Protein AF-A0A3N6GPE6-F1 (afdb_monomer)

pLDDT: mean 83.53, std 15.91, range [32.59, 98.38]

Structure (mmCIF, N/CA/C/O backbone):
data_AF-A0A3N6GPE6-F1
#
_entry.id   AF-A0A3N6GPE6-F1
#
loop_
_atom_site.group_PDB
_atom_site.id
_atom_site.type_symbol
_atom_site.label_atom_id
_atom_site.label_alt_id
_atom_site.label_comp_id
_atom_site.label_asym_id
_atom_site.label_entity_id
_atom_site.label_seq_id
_atom_site.pdbx_PDB_ins_code
_atom_site.Cartn_x
_atom_site.Cartn_y
_atom_site.Cartn_z
_atom_site.occupancy
_atom_site.B_iso_or_equiv
_atom_site.auth_seq_id
_atom_site.auth_comp_id
_atom_site.auth_asym_id
_atom_site.auth_atom_id
_atom_site.pdbx_PDB_model_num
ATOM 1 N N . MET A 1 1 ? -34.176 -17.131 -0.140 1.00 59.53 1 MET A N 1
ATOM 2 C CA . MET A 1 1 ? -33.019 -16.278 -0.479 1.00 59.53 1 MET A CA 1
ATOM 3 C C . MET A 1 1 ? -32.150 -16.213 0.758 1.00 59.53 1 MET A C 1
ATOM 5 O O . MET A 1 1 ? -32.695 -16.006 1.830 1.00 59.53 1 MET A O 1
ATOM 9 N N . GLN A 1 2 ? -30.860 -16.509 0.647 1.00 51.22 2 GLN A N 1
ATOM 10 C CA . GLN A 1 2 ? -29.930 -16.352 1.762 1.00 51.22 2 GLN A CA 1
ATOM 11 C C . GLN A 1 2 ? -29.608 -14.855 1.841 1.00 51.22 2 GLN A C 1
ATOM 13 O O . GLN A 1 2 ? -29.158 -14.301 0.840 1.00 51.22 2 GLN A O 1
ATOM 18 N N . ASP A 1 3 ? -29.910 -14.196 2.962 1.00 60.72 3 ASP A N 1
ATOM 19 C CA . ASP A 1 3 ? -29.492 -12.811 3.202 1.00 60.72 3 ASP A CA 1
ATOM 20 C C . ASP A 1 3 ? -27.964 -12.781 3.224 1.00 60.72 3 ASP A C 1
ATOM 22 O O . ASP A 1 3 ? -27.326 -13.196 4.194 1.00 60.72 3 ASP A O 1
ATOM 26 N N . ILE A 1 4 ? -27.359 -12.347 2.121 1.00 72.31 4 ILE A N 1
ATOM 27 C CA . ILE A 1 4 ? -25.923 -12.108 2.069 1.00 72.31 4 ILE A CA 1
ATOM 28 C C . ILE A 1 4 ? -25.729 -10.730 2.689 1.00 72.31 4 ILE A C 1
ATOM 30 O O . ILE A 1 4 ? -25.896 -9.709 2.021 1.00 72.31 4 ILE A O 1
ATOM 34 N N . ALA A 1 5 ? -25.448 -10.696 3.991 1.00 72.94 5 ALA A N 1
ATOM 35 C CA . ALA A 1 5 ? -25.031 -9.459 4.632 1.00 72.94 5 ALA A CA 1
ATOM 36 C C . ALA A 1 5 ? -23.829 -8.888 3.854 1.00 72.94 5 ALA A C 1
ATOM 38 O O . ALA A 1 5 ? -22.957 -9.663 3.434 1.00 72.94 5 ALA A O 1
ATOM 39 N N . PRO A 1 6 ? -23.770 -7.562 3.632 1.00 73.06 6 PRO A N 1
ATOM 40 C CA . PRO A 1 6 ? -22.607 -6.958 3.003 1.00 73.06 6 PRO A CA 1
ATOM 41 C C . PRO A 1 6 ? -21.350 -7.323 3.806 1.00 73.06 6 PRO A C 1
ATOM 43 O O . PRO A 1 6 ? -21.436 -7.528 5.023 1.00 73.06 6 PRO A O 1
ATOM 46 N N . PRO A 1 7 ? -20.181 -7.436 3.148 1.00 83.00 7 PRO A N 1
ATOM 47 C CA . PRO A 1 7 ? -18.950 -7.749 3.858 1.00 83.00 7 PRO A CA 1
ATOM 48 C C . PRO A 1 7 ? -18.701 -6.715 4.972 1.00 83.00 7 PRO A C 1
ATOM 50 O O . PRO A 1 7 ? -19.195 -5.592 4.900 1.00 83.00 7 PRO A O 1
ATOM 53 N N . PRO A 1 8 ? -17.984 -7.069 6.046 1.00 91.81 8 PRO A N 1
ATOM 54 C CA . PRO A 1 8 ? -17.734 -6.128 7.129 1.00 91.81 8 PRO A CA 1
ATOM 55 C C . PRO A 1 8 ? -16.723 -5.052 6.715 1.00 91.81 8 PRO A C 1
ATOM 57 O O . PRO A 1 8 ? -15.876 -5.275 5.848 1.00 91.81 8 PRO A O 1
ATOM 60 N N . THR A 1 9 ? -16.760 -3.910 7.406 1.00 94.25 9 THR A N 1
ATOM 61 C CA . THR A 1 9 ? -15.685 -2.910 7.375 1.00 94.25 9 THR A CA 1
ATOM 62 C C . THR A 1 9 ? -14.350 -3.552 7.772 1.00 94.25 9 THR A C 1
ATOM 64 O O . THR A 1 9 ? -14.281 -4.325 8.732 1.00 94.25 9 THR A O 1
ATOM 67 N N . VAL A 1 10 ? -13.271 -3.200 7.073 1.00 95.50 10 VAL A N 1
ATOM 68 C CA . VAL A 1 10 ? -11.914 -3.694 7.348 1.00 95.50 10 VAL A CA 1
ATOM 69 C C . VAL A 1 10 ? -11.050 -2.564 7.890 1.00 95.50 10 VAL A C 1
ATOM 71 O O . VAL A 1 10 ? -10.954 -1.515 7.268 1.00 95.50 10 VAL A O 1
ATOM 74 N N . ASN A 1 11 ? -10.364 -2.788 9.015 1.00 97.12 11 ASN A N 1
ATOM 75 C CA . ASN A 1 11 ? -9.321 -1.879 9.494 1.00 97.12 11 ASN A CA 1
ATOM 76 C C . ASN A 1 11 ? -7.941 -2.385 9.052 1.00 97.12 11 ASN A C 1
ATOM 78 O O . ASN A 1 11 ? -7.560 -3.516 9.361 1.00 97.12 11 ASN A O 1
ATOM 82 N N . LEU A 1 12 ? -7.195 -1.539 8.346 1.00 97.88 12 LEU A N 1
ATOM 83 C CA . LEU A 1 12 ? -5.894 -1.854 7.768 1.00 97.88 12 LEU A CA 1
ATOM 84 C C . LEU A 1 12 ? -4.728 -1.754 8.756 1.00 97.88 12 LEU A C 1
ATOM 86 O O . LEU A 1 12 ? -3.598 -2.026 8.363 1.00 97.88 12 LEU A O 1
ATOM 90 N N . LYS A 1 13 ? -4.936 -1.401 10.029 1.00 98.06 13 LYS A N 1
ATOM 91 C CA . LYS A 1 13 ? -3.833 -1.330 11.000 1.00 98.06 13 LYS A CA 1
ATOM 92 C C . LYS A 1 13 ? -3.051 -2.648 11.054 1.00 98.06 13 LYS A C 1
ATOM 94 O O . LYS A 1 13 ? -3.611 -3.718 11.282 1.00 98.06 13 LYS A O 1
ATOM 99 N N . GLY A 1 14 ? -1.738 -2.556 10.872 1.00 97.94 14 GLY A N 1
ATOM 100 C CA . GLY A 1 14 ? -0.804 -3.680 10.842 1.00 97.94 14 GLY A CA 1
ATOM 101 C C . GLY A 1 14 ? -0.735 -4.424 9.506 1.00 97.94 14 GLY A C 1
ATOM 102 O O . GLY A 1 14 ? 0.049 -5.364 9.391 1.00 97.94 14 GLY A O 1
ATOM 103 N N . TYR A 1 15 ? -1.526 -4.040 8.502 1.00 98.38 15 TYR A N 1
ATOM 104 C CA . TYR A 1 15 ? -1.372 -4.574 7.153 1.00 98.38 15 TYR A CA 1
ATOM 105 C C . TYR A 1 15 ? -0.071 -4.060 6.535 1.00 98.38 15 TYR A C 1
ATOM 107 O O . TYR A 1 15 ? 0.414 -2.972 6.866 1.00 98.38 15 TYR A O 1
ATOM 115 N N . VAL A 1 16 ? 0.482 -4.849 5.616 1.00 97.81 16 VAL A N 1
ATOM 116 C CA . VAL A 1 16 ? 1.751 -4.548 4.949 1.00 97.81 16 VAL A CA 1
ATOM 117 C C . VAL A 1 16 ? 1.578 -4.644 3.443 1.00 97.81 16 VAL A C 1
ATOM 119 O O . VAL A 1 16 ? 1.159 -5.682 2.932 1.00 97.81 16 VAL A O 1
ATOM 122 N N . VAL A 1 17 ? 1.944 -3.577 2.737 1.00 95.50 17 VAL A N 1
ATOM 123 C CA . VAL A 1 17 ? 2.188 -3.605 1.293 1.00 95.50 17 VAL A CA 1
ATOM 124 C C . VAL A 1 17 ? 3.645 -3.972 1.080 1.00 95.50 17 VAL A C 1
ATOM 126 O O . VAL A 1 17 ? 4.523 -3.359 1.692 1.00 95.50 17 VAL A O 1
ATOM 129 N N . LYS A 1 18 ? 3.911 -4.966 0.233 1.00 93.75 18 LYS A N 1
ATOM 130 C CA . LYS A 1 18 ? 5.274 -5.346 -0.144 1.00 93.75 18 LYS A CA 1
ATOM 131 C C . LYS A 1 18 ? 5.376 -5.811 -1.586 1.00 93.75 18 LYS A C 1
ATOM 133 O O . LYS A 1 18 ? 4.391 -6.286 -2.144 1.00 93.75 18 LYS A O 1
ATOM 138 N N . ASP A 1 19 ? 6.571 -5.735 -2.151 1.00 91.44 19 ASP A N 1
ATOM 139 C CA . ASP A 1 19 ? 6.902 -6.311 -3.456 1.00 91.44 19 ASP A CA 1
ATOM 140 C C . ASP A 1 19 ? 7.920 -7.460 -3.328 1.00 91.44 19 ASP A C 1
ATOM 142 O O . ASP A 1 19 ? 8.323 -7.852 -2.228 1.00 91.44 19 ASP A O 1
ATOM 146 N N . ALA A 1 20 ? 8.321 -8.024 -4.469 1.00 89.88 20 ALA A N 1
ATOM 147 C CA . ALA A 1 20 ? 9.331 -9.079 -4.531 1.00 89.88 20 ALA A CA 1
ATOM 148 C C . ALA A 1 20 ? 10.765 -8.577 -4.264 1.00 89.88 20 ALA A C 1
ATOM 150 O O . ALA A 1 20 ? 11.625 -9.378 -3.903 1.00 89.88 20 ALA A O 1
ATOM 151 N N . ALA A 1 21 ? 11.022 -7.275 -4.422 1.00 90.00 21 ALA A N 1
ATOM 152 C CA . ALA A 1 21 ? 12.319 -6.652 -4.159 1.00 90.00 21 ALA A CA 1
ATOM 153 C C . ALA A 1 21 ? 12.549 -6.367 -2.661 1.00 90.00 21 ALA A C 1
ATOM 155 O O . ALA A 1 21 ? 13.660 -6.026 -2.258 1.00 90.00 21 ALA A O 1
ATOM 156 N N . GLY A 1 22 ? 11.518 -6.532 -1.827 1.00 90.62 22 GLY A N 1
ATOM 157 C CA . GLY A 1 22 ? 11.584 -6.339 -0.381 1.00 90.62 22 GLY A CA 1
ATOM 158 C C . GLY A 1 22 ? 11.216 -4.929 0.076 1.00 90.62 22 GLY A C 1
ATOM 159 O O . GLY A 1 22 ? 11.356 -4.621 1.262 1.00 90.62 22 GLY A O 1
ATOM 160 N N . ASN A 1 23 ? 10.713 -4.070 -0.814 1.00 91.56 23 ASN A N 1
ATOM 161 C CA . ASN A 1 23 ? 10.180 -2.780 -0.396 1.00 91.56 23 ASN A CA 1
ATOM 162 C C . ASN A 1 23 ? 8.898 -2.988 0.402 1.00 91.56 23 ASN A C 1
ATOM 164 O O . ASN A 1 23 ? 8.093 -3.864 0.083 1.00 91.56 23 ASN A O 1
ATOM 168 N N . THR A 1 24 ? 8.695 -2.167 1.432 1.00 94.12 24 THR A N 1
ATOM 169 C CA . THR A 1 24 ? 7.540 -2.296 2.322 1.00 94.12 24 THR A CA 1
ATOM 170 C C . THR A 1 24 ? 6.919 -0.954 2.699 1.00 94.12 24 THR A C 1
ATOM 172 O O . THR A 1 24 ? 7.577 0.091 2.721 1.00 94.12 24 THR A O 1
ATOM 175 N N . PHE A 1 25 ? 5.626 -1.006 3.013 1.00 94.75 25 PHE A N 1
ATOM 176 C CA . PHE A 1 25 ? 4.864 0.034 3.692 1.00 94.75 25 PHE A CA 1
ATOM 177 C C . PHE A 1 25 ? 3.919 -0.643 4.677 1.00 94.75 25 PHE A C 1
ATOM 179 O O . PHE A 1 25 ? 3.172 -1.548 4.303 1.00 94.75 25 PHE A O 1
ATOM 186 N N . THR A 1 26 ? 3.938 -0.184 5.922 1.00 96.88 26 THR A N 1
ATOM 187 C CA . THR A 1 26 ? 3.098 -0.724 6.988 1.00 96.88 26 THR A CA 1
ATOM 188 C C . THR A 1 26 ? 2.090 0.327 7.409 1.00 96.88 26 THR A C 1
ATOM 190 O O . THR A 1 26 ? 2.462 1.451 7.741 1.00 96.88 26 THR A O 1
ATOM 193 N N . PHE A 1 27 ? 0.820 -0.058 7.468 1.00 97.44 27 PHE A N 1
ATOM 194 C CA . PHE A 1 27 ? -0.228 0.765 8.060 1.00 97.44 27 PHE A CA 1
ATOM 195 C C . PHE A 1 27 ? -0.064 0.770 9.584 1.00 97.44 27 PHE A C 1
ATOM 197 O O . PHE A 1 27 ? -0.484 -0.156 10.276 1.00 97.44 27 PHE A O 1
ATOM 204 N N . THR A 1 28 ? 0.593 1.787 10.135 1.00 96.19 28 THR A N 1
ATOM 205 C CA . THR A 1 28 ? 0.837 1.885 11.587 1.00 96.19 28 THR A CA 1
ATOM 206 C C . THR A 1 28 ? -0.361 2.459 12.349 1.00 96.19 28 THR A C 1
ATOM 208 O O . THR A 1 28 ? -0.590 2.106 13.510 1.00 96.19 28 THR A O 1
ATOM 211 N N . ALA A 1 29 ? -1.153 3.304 11.689 1.00 95.81 29 ALA A N 1
ATOM 212 C CA . ALA A 1 29 ? -2.393 3.868 12.205 1.00 95.81 29 ALA A CA 1
ATOM 213 C C . ALA A 1 29 ? -3.620 3.043 11.783 1.00 95.81 29 ALA A C 1
ATOM 215 O O . ALA A 1 29 ? -3.567 2.247 10.845 1.00 95.81 29 ALA A O 1
ATOM 216 N N . SER A 1 30 ? -4.735 3.242 12.491 1.00 96.94 30 SER A N 1
ATOM 217 C CA . SER A 1 30 ? -6.037 2.732 12.053 1.00 96.94 30 SER A CA 1
ATOM 218 C C . SER A 1 30 ? -6.460 3.406 10.754 1.00 96.94 30 SER A C 1
ATOM 220 O O . SER A 1 30 ? -6.333 4.623 10.631 1.00 96.94 30 SER A O 1
ATOM 222 N N . HIS A 1 31 ? -6.982 2.612 9.823 1.00 97.44 31 HIS A N 1
ATOM 223 C CA . HIS A 1 31 ? -7.559 3.097 8.573 1.00 97.44 31 HIS A CA 1
ATOM 224 C C . HIS A 1 31 ? -8.677 2.145 8.155 1.00 97.44 31 HIS A C 1
ATOM 226 O O . HIS A 1 31 ? -8.416 0.950 8.022 1.00 97.44 31 HIS A O 1
ATOM 232 N N . SER A 1 32 ? -9.907 2.626 8.020 1.00 97.31 32 SER A N 1
ATOM 233 C CA . SER A 1 32 ? -11.091 1.777 7.874 1.00 97.31 32 SER A CA 1
ATOM 234 C C . SER A 1 32 ? -11.669 1.875 6.471 1.00 97.31 32 SER A C 1
ATOM 236 O O . SER A 1 32 ? -12.021 2.955 6.022 1.00 97.31 32 SER A O 1
ATOM 238 N N . LEU A 1 33 ? -11.822 0.732 5.809 1.00 95.44 33 LEU A N 1
ATOM 239 C CA . LEU A 1 33 ? -12.454 0.624 4.499 1.00 95.44 33 LEU A CA 1
ATOM 240 C C . LEU A 1 33 ? -13.844 0.016 4.639 1.00 95.44 33 LEU A C 1
ATOM 242 O O . LEU A 1 33 ? -13.997 -1.066 5.218 1.00 95.44 33 LEU A O 1
ATOM 246 N N . GLN A 1 34 ? -14.849 0.701 4.101 1.00 93.75 34 GLN A N 1
ATOM 247 C CA . GLN A 1 34 ? -16.180 0.139 3.920 1.00 93.75 34 GLN A CA 1
ATOM 248 C C . GLN A 1 34 ? -16.187 -0.868 2.761 1.00 93.75 34 GLN A C 1
ATOM 250 O O . GLN A 1 34 ? -15.266 -0.901 1.941 1.00 93.75 34 GLN A O 1
ATOM 255 N N . PRO A 1 35 ? -17.225 -1.710 2.660 1.00 90.69 35 PRO A N 1
ATOM 256 C CA . PRO A 1 35 ? -17.450 -2.530 1.475 1.00 90.69 35 PRO A CA 1
ATOM 257 C C . PRO A 1 35 ? -17.390 -1.715 0.182 1.00 90.69 35 PRO A C 1
ATOM 259 O O . PRO A 1 35 ? -18.164 -0.781 0.005 1.00 90.69 35 PRO A O 1
ATOM 262 N N . GLY A 1 36 ? -16.492 -2.102 -0.725 1.00 88.62 36 GLY A N 1
ATOM 263 C CA . GLY A 1 36 ? -16.295 -1.425 -2.010 1.00 88.62 36 GLY A CA 1
ATOM 264 C C . GLY A 1 36 ? -15.293 -0.267 -1.982 1.00 88.62 36 GLY A C 1
ATOM 265 O O . GLY A 1 36 ? -14.950 0.242 -3.045 1.00 88.62 36 GLY A O 1
ATOM 266 N N . ASP A 1 37 ? -14.782 0.119 -0.811 1.00 91.62 37 ASP A N 1
ATOM 267 C CA . ASP A 1 37 ? -13.741 1.140 -0.720 1.00 91.62 37 ASP A CA 1
ATOM 268 C C . ASP A 1 37 ? -12.371 0.615 -1.164 1.00 91.62 37 ASP A C 1
ATOM 270 O O . ASP A 1 37 ? -12.062 -0.578 -1.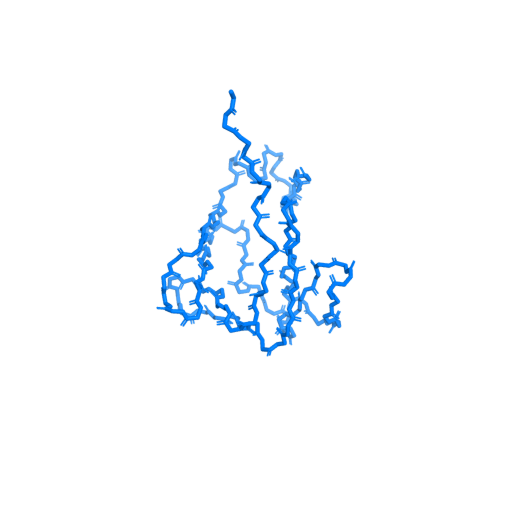119 1.00 91.62 37 ASP A O 1
ATOM 274 N N . TYR A 1 38 ? -11.501 1.563 -1.501 1.00 90.69 38 TYR A N 1
ATOM 275 C CA . TYR A 1 38 ? -10.085 1.343 -1.746 1.00 90.69 38 TYR A CA 1
ATOM 276 C C . TYR A 1 38 ? -9.265 2.454 -1.091 1.00 90.69 38 TYR A C 1
ATOM 278 O O . TYR A 1 38 ? -9.740 3.580 -0.937 1.00 90.69 38 TYR A O 1
ATOM 286 N N . VAL A 1 39 ? -8.010 2.153 -0.748 1.00 92.44 39 VAL A N 1
ATOM 287 C CA . VAL A 1 39 ? -7.045 3.129 -0.225 1.00 92.44 39 VAL A CA 1
ATOM 288 C C . VAL A 1 39 ? -6.004 3.489 -1.278 1.00 92.44 39 VAL A C 1
ATOM 290 O O . VAL A 1 39 ? -5.491 2.636 -2.001 1.00 92.44 39 VAL A O 1
ATOM 293 N N . LYS A 1 40 ? -5.645 4.770 -1.341 1.00 91.62 40 LYS A N 1
AT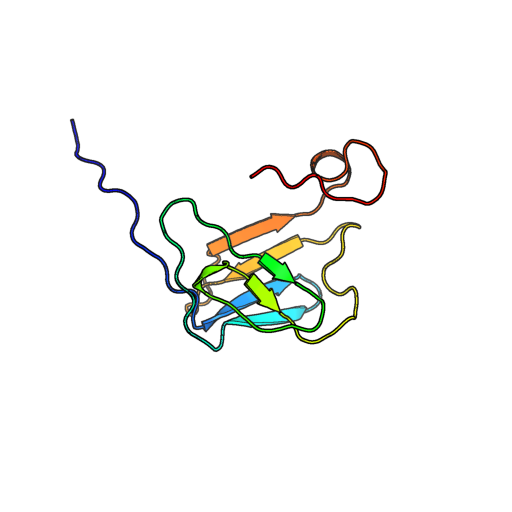OM 294 C CA . LYS A 1 40 ? -4.573 5.291 -2.192 1.00 91.62 40 LYS A CA 1
ATOM 295 C C . LYS A 1 40 ? -3.288 5.388 -1.383 1.00 91.62 40 LYS A C 1
ATOM 297 O O . LYS A 1 40 ? -3.179 6.240 -0.505 1.00 91.62 40 LYS A O 1
ATOM 302 N N . LEU A 1 41 ? -2.291 4.580 -1.726 1.00 90.75 41 LEU A N 1
ATOM 303 C CA . LEU A 1 41 ? -0.935 4.721 -1.202 1.00 90.75 41 LEU A CA 1
ATOM 304 C C . LEU A 1 41 ? -0.105 5.603 -2.137 1.00 90.75 41 LEU A C 1
ATOM 306 O O . LEU A 1 41 ? 0.244 5.212 -3.247 1.00 90.75 41 LEU A O 1
ATOM 310 N N . ARG A 1 42 ? 0.187 6.828 -1.700 1.00 89.56 42 ARG A N 1
ATOM 311 C CA . ARG A 1 42 ? 0.947 7.818 -2.468 1.00 89.56 42 ARG A CA 1
ATOM 312 C C . ARG A 1 42 ? 2.430 7.730 -2.109 1.00 89.56 42 ARG A C 1
ATOM 314 O O . ARG A 1 42 ? 2.788 7.757 -0.935 1.00 89.56 42 ARG A O 1
ATOM 321 N N . GLY A 1 43 ? 3.303 7.694 -3.118 1.00 87.06 43 GLY A N 1
ATOM 322 C CA . GLY A 1 43 ? 4.756 7.736 -2.900 1.00 87.06 43 GLY A CA 1
ATOM 323 C C . GLY A 1 43 ? 5.237 9.056 -2.280 1.00 87.06 43 GLY A C 1
ATOM 324 O O . GLY A 1 43 ? 6.126 9.064 -1.438 1.00 87.06 43 GLY A O 1
ATOM 325 N N . ALA A 1 44 ? 4.609 10.177 -2.639 1.00 87.25 44 ALA A N 1
ATOM 326 C CA . ALA A 1 44 ? 4.991 11.508 -2.171 1.00 87.25 44 ALA A CA 1
ATOM 327 C C . ALA A 1 44 ? 4.840 11.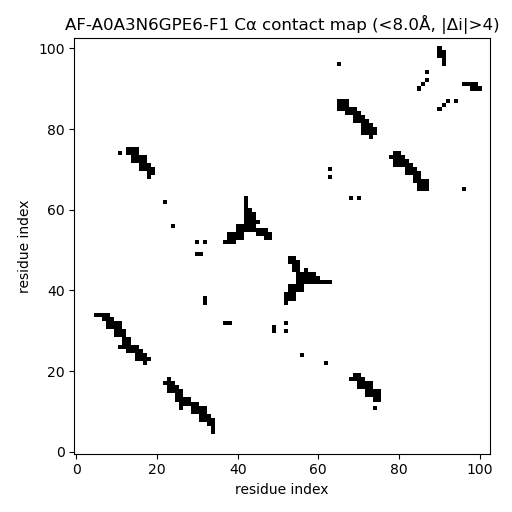709 -0.647 1.00 87.25 44 ALA A C 1
ATOM 329 O O . ALA A 1 44 ? 4.279 10.884 0.078 1.00 87.25 44 ALA A O 1
ATOM 330 N N . ARG A 1 45 ? 5.324 12.857 -0.162 1.00 91.44 45 ARG A N 1
ATOM 331 C CA . ARG A 1 45 ? 5.015 13.352 1.188 1.00 91.44 45 ARG A CA 1
ATOM 332 C C . ARG A 1 45 ? 3.589 13.893 1.254 1.00 91.44 45 ARG A C 1
ATOM 334 O O . ARG A 1 45 ? 3.084 14.440 0.275 1.00 91.44 45 ARG A O 1
ATOM 341 N N . GLY A 1 46 ? 2.968 13.768 2.419 1.00 93.75 46 GLY A N 1
ATOM 342 C CA . GLY A 1 46 ? 1.616 14.265 2.662 1.00 93.75 46 GLY A CA 1
ATOM 343 C C . GLY A 1 46 ? 1.109 13.893 4.046 1.00 93.75 46 GLY A C 1
ATOM 344 O O . GLY A 1 46 ? 1.882 13.484 4.909 1.00 93.75 46 GLY A O 1
ATOM 345 N N . THR A 1 47 ? -0.193 14.035 4.258 1.00 95.56 47 THR A N 1
ATOM 346 C CA . THR A 1 47 ? -0.838 13.705 5.531 1.00 95.56 47 THR A CA 1
ATOM 347 C C . THR A 1 47 ? -1.880 12.634 5.292 1.00 95.56 47 THR A C 1
ATOM 349 O O . THR A 1 47 ? -2.795 12.832 4.492 1.00 95.56 47 THR A O 1
ATOM 352 N N . ASP A 1 48 ? -1.733 11.513 5.990 1.00 95.38 48 ASP A N 1
ATOM 353 C CA . ASP A 1 48 ? -2.694 10.420 5.938 1.00 95.38 48 ASP A CA 1
ATOM 354 C C . ASP A 1 48 ? -4.091 10.918 6.322 1.00 95.38 48 ASP A C 1
ATOM 356 O O . ASP A 1 48 ? -4.263 11.762 7.205 1.00 95.38 48 ASP A O 1
ATOM 360 N N . SER A 1 49 ? -5.106 10.400 5.639 1.00 96.50 49 SER A N 1
ATOM 361 C CA . SER A 1 49 ? -6.493 10.762 5.883 1.00 96.50 49 SER A CA 1
ATOM 362 C C . SER A 1 49 ? -7.388 9.557 5.649 1.00 96.50 49 SER A C 1
ATOM 364 O O . SER A 1 49 ? -7.574 9.123 4.512 1.00 96.50 49 SER A O 1
ATOM 366 N N . ASP A 1 50 ? -7.961 9.060 6.745 1.00 95.56 50 ASP A N 1
ATOM 367 C CA . ASP A 1 50 ? -8.986 8.013 6.745 1.00 95.56 50 ASP A CA 1
ATOM 368 C C . ASP A 1 50 ? -10.210 8.454 5.936 1.00 95.56 50 ASP A C 1
ATOM 370 O O . ASP A 1 50 ? -10.567 7.829 4.953 1.00 95.56 50 ASP A O 1
ATOM 374 N N . ALA A 1 51 ? -10.737 9.650 6.210 1.00 95.81 51 ALA A N 1
ATOM 375 C CA . ALA A 1 51 ? -11.894 10.196 5.495 1.00 95.81 51 ALA A CA 1
ATOM 376 C C . ALA A 1 51 ? -11.702 10.371 3.972 1.00 95.81 51 ALA A C 1
ATOM 378 O O . ALA A 1 51 ? -12.680 10.526 3.246 1.00 95.81 51 ALA A O 1
ATOM 379 N N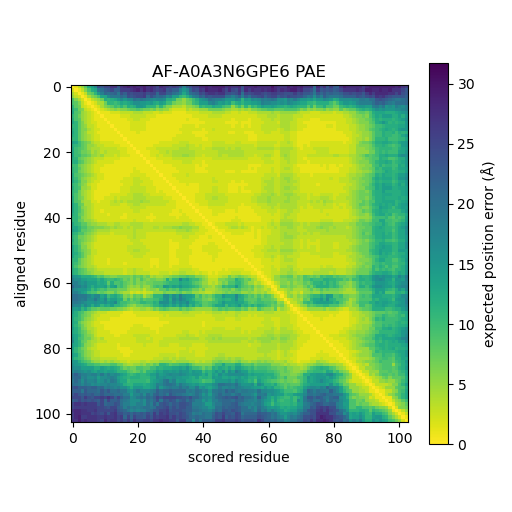 . LYS A 1 52 ? -10.458 10.408 3.478 1.00 94.50 52 LYS A N 1
ATOM 380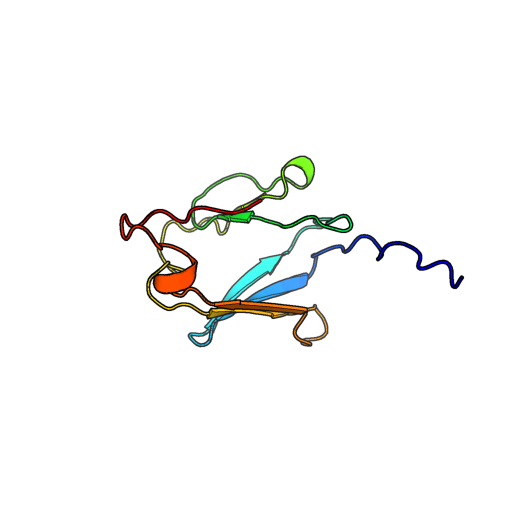 C CA . LYS A 1 52 ? -10.140 10.538 2.044 1.00 94.50 52 LYS A CA 1
ATOM 381 C C . LYS A 1 52 ? -9.550 9.257 1.449 1.00 94.50 52 LYS A C 1
ATOM 383 O O . LYS A 1 52 ? -9.123 9.288 0.293 1.00 94.50 52 LYS A O 1
ATOM 388 N N . ASN A 1 53 ? -9.477 8.183 2.236 1.00 95.06 53 ASN A N 1
ATOM 389 C CA . ASN A 1 53 ? -8.840 6.918 1.894 1.00 95.06 53 ASN A CA 1
ATOM 390 C C . ASN A 1 53 ? -7.464 7.109 1.235 1.00 95.06 53 ASN A C 1
ATOM 392 O O . ASN A 1 53 ? -7.189 6.601 0.144 1.00 95.06 53 ASN A O 1
ATOM 396 N N . VAL A 1 54 ? -6.595 7.907 1.862 1.00 94.75 54 VAL A N 1
ATOM 397 C CA . VAL A 1 54 ? -5.243 8.173 1.356 1.00 94.75 54 VAL A CA 1
ATOM 398 C C . VAL A 1 54 ? -4.203 8.060 2.461 1.00 94.75 54 VAL A C 1
ATOM 400 O O . VAL A 1 54 ? -4.380 8.586 3.559 1.00 94.75 54 VAL A O 1
ATOM 403 N N . VAL A 1 55 ? -3.098 7.396 2.139 1.00 95.12 55 VAL A N 1
ATOM 404 C CA . VAL A 1 55 ? -1.898 7.305 2.971 1.00 95.12 55 VAL A CA 1
ATOM 405 C C . VAL A 1 55 ? -0.661 7.642 2.146 1.00 95.12 55 VAL A C 1
ATOM 407 O O . VAL A 1 55 ? -0.657 7.519 0.917 1.00 95.12 55 VAL A O 1
ATOM 410 N N . TYR A 1 56 ? 0.396 8.077 2.817 1.00 92.81 56 TYR A N 1
ATOM 411 C CA . TYR A 1 56 ? 1.604 8.586 2.183 1.00 92.81 56 TYR A CA 1
ATOM 412 C C . TYR A 1 56 ? 2.836 7.849 2.699 1.00 92.81 56 TYR A C 1
ATOM 414 O O . TYR A 1 56 ? 3.075 7.753 3.900 1.00 92.81 56 TYR A O 1
ATOM 422 N N . ARG A 1 57 ? 3.685 7.385 1.779 1.00 92.12 57 ARG A N 1
ATOM 423 C CA . ARG A 1 57 ? 4.945 6.700 2.108 1.00 92.12 57 ARG A CA 1
ATOM 424 C C . ARG A 1 57 ? 6.008 7.646 2.683 1.00 92.12 57 ARG A C 1
ATOM 426 O O . ARG A 1 57 ? 7.010 7.193 3.228 1.00 92.12 57 ARG A O 1
ATOM 433 N N . GLN A 1 58 ? 5.804 8.958 2.556 1.00 90.38 58 GLN A N 1
ATOM 434 C CA . GLN A 1 58 ? 6.731 9.999 3.017 1.00 90.38 58 GLN A CA 1
ATOM 435 C C . GLN A 1 58 ? 8.111 9.959 2.342 1.00 90.38 58 GLN A C 1
ATOM 437 O O . GLN A 1 58 ? 9.088 10.489 2.873 1.00 90.38 58 GLN A O 1
ATOM 442 N N . ASN A 1 59 ? 8.210 9.366 1.151 1.00 82.31 59 ASN A N 1
ATOM 443 C CA . ASN A 1 59 ? 9.472 9.223 0.436 1.00 82.31 59 ASN A CA 1
ATOM 444 C C . ASN A 1 59 ? 9.247 9.324 -1.075 1.00 82.31 59 ASN A C 1
ATOM 446 O O . ASN A 1 59 ? 8.735 8.396 -1.691 1.00 82.31 59 ASN A O 1
ATOM 450 N N . CYS A 1 60 ? 9.714 10.428 -1.659 1.00 77.62 60 CYS A N 1
ATOM 451 C CA . CYS A 1 60 ? 9.497 10.807 -3.054 1.00 77.62 60 CYS A CA 1
ATOM 452 C C . CYS A 1 60 ? 10.222 9.933 -4.101 1.00 77.62 60 CYS A C 1
ATOM 454 O O . CYS A 1 60 ? 10.210 10.287 -5.276 1.00 77.62 60 CYS A O 1
ATOM 456 N N . ASN A 1 61 ? 10.846 8.819 -3.709 1.00 78.38 61 ASN A N 1
ATOM 457 C CA . ASN A 1 61 ? 11.445 7.865 -4.641 1.00 78.38 61 ASN A CA 1
ATOM 458 C C . ASN A 1 61 ? 10.374 7.004 -5.339 1.00 78.38 61 ASN A C 1
ATOM 460 O O . ASN A 1 61 ? 9.390 6.588 -4.722 1.00 78.38 61 ASN A O 1
ATOM 464 N N . PHE A 1 62 ? 10.615 6.663 -6.606 1.00 70.81 62 PHE A N 1
ATOM 465 C CA . PHE A 1 62 ? 9.728 5.857 -7.458 1.00 70.81 62 PHE A CA 1
ATOM 466 C C . PHE A 1 62 ? 9.854 4.346 -7.184 1.00 70.81 62 PHE A C 1
ATOM 468 O O . PHE A 1 62 ? 10.283 3.588 -8.048 1.00 70.81 62 PHE A O 1
ATOM 475 N N . ILE A 1 63 ? 9.535 3.925 -5.955 1.00 78.62 63 ILE A N 1
ATOM 476 C CA . ILE A 1 63 ? 9.754 2.544 -5.482 1.00 78.62 63 ILE A CA 1
ATOM 477 C C . ILE A 1 63 ? 8.718 1.549 -6.012 1.00 78.62 63 ILE A C 1
ATOM 479 O O . ILE A 1 63 ? 9.075 0.420 -6.314 1.00 78.62 63 ILE A O 1
ATOM 483 N N . TRP A 1 64 ? 7.458 1.970 -6.100 1.00 80.75 64 TRP A N 1
ATOM 484 C CA . TRP A 1 64 ? 6.385 1.204 -6.729 1.00 80.75 64 TRP A CA 1
ATOM 485 C C . TRP A 1 64 ? 5.893 2.018 -7.901 1.00 80.75 64 TRP A C 1
ATOM 487 O O . TRP A 1 64 ? 5.144 2.985 -7.729 1.00 80.75 64 TRP A O 1
ATOM 497 N N . ASN A 1 65 ? 6.456 1.707 -9.058 1.00 66.50 65 ASN A N 1
ATOM 498 C CA . ASN A 1 65 ? 6.287 2.462 -10.278 1.00 66.50 65 ASN A CA 1
ATOM 499 C C . ASN A 1 65 ? 5.491 1.660 -11.315 1.00 66.50 65 ASN A C 1
ATOM 501 O O . ASN A 1 65 ? 5.151 0.491 -11.143 1.00 66.50 65 ASN A O 1
ATOM 505 N N . ASN A 1 66 ? 5.164 2.351 -12.397 1.00 66.00 66 ASN A N 1
ATOM 506 C CA . ASN A 1 66 ? 4.299 1.870 -13.460 1.00 66.00 66 ASN A CA 1
ATOM 507 C C . ASN A 1 66 ? 5.109 1.245 -14.606 1.00 66.00 66 ASN A C 1
ATOM 509 O O . ASN A 1 66 ? 4.752 1.428 -15.761 1.00 66.00 66 ASN A O 1
ATOM 513 N N . ASP A 1 67 ? 6.236 0.586 -14.322 1.00 65.44 67 ASP A N 1
ATOM 514 C CA . ASP A 1 67 ? 6.969 -0.151 -15.357 1.00 65.44 67 ASP A CA 1
ATOM 515 C C . ASP A 1 67 ? 6.494 -1.611 -15.358 1.00 65.44 67 ASP A C 1
ATOM 517 O O . ASP A 1 67 ? 5.850 -2.039 -16.313 1.00 65.44 67 ASP A O 1
ATOM 521 N N . LYS A 1 68 ? 6.711 -2.384 -14.275 1.00 69.75 68 LYS A N 1
ATOM 522 C CA . LYS A 1 68 ? 6.316 -3.820 -14.183 1.00 69.75 68 LYS A CA 1
ATOM 523 C C . LYS A 1 68 ? 6.050 -4.317 -12.759 1.00 69.75 68 LYS A C 1
ATOM 525 O O . LYS A 1 68 ? 6.098 -5.524 -12.500 1.00 69.75 68 LYS A O 1
ATOM 530 N N . ASP A 1 69 ? 5.807 -3.414 -11.815 1.00 79.06 69 ASP A N 1
ATOM 531 C CA . ASP A 1 69 ? 5.770 -3.796 -10.407 1.00 79.06 69 ASP A CA 1
ATOM 532 C C . ASP A 1 69 ? 4.510 -4.583 -10.048 1.00 79.06 69 ASP A C 1
ATOM 534 O O . ASP A 1 69 ? 3.399 -4.315 -10.505 1.00 79.06 69 ASP A O 1
ATOM 538 N N . THR A 1 70 ? 4.694 -5.573 -9.177 1.00 87.31 70 THR A N 1
ATOM 539 C CA . THR A 1 70 ? 3.597 -6.254 -8.493 1.00 87.31 70 THR A CA 1
ATOM 540 C C . THR A 1 70 ? 3.730 -6.024 -7.004 1.00 87.31 70 THR A C 1
ATOM 542 O O . THR A 1 70 ? 4.759 -6.349 -6.407 1.00 87.31 70 THR A O 1
ATOM 545 N N . ILE A 1 71 ? 2.662 -5.513 -6.406 1.00 91.25 71 ILE A N 1
ATOM 546 C CA . ILE A 1 71 ? 2.542 -5.343 -4.967 1.00 91.25 71 ILE A CA 1
ATOM 547 C C . ILE A 1 71 ? 1.545 -6.343 -4.395 1.00 91.25 71 ILE A C 1
ATOM 549 O O . ILE A 1 71 ? 0.550 -6.717 -5.017 1.00 91.25 71 ILE A O 1
ATOM 553 N N . TYR A 1 72 ? 1.812 -6.751 -3.165 1.00 93.62 72 TYR A N 1
ATOM 554 C CA . TYR A 1 72 ? 0.985 -7.657 -2.392 1.00 93.62 72 TYR A CA 1
ATOM 555 C C . TYR A 1 72 ? 0.564 -6.958 -1.111 1.00 93.62 72 TYR A C 1
ATOM 557 O O . TYR A 1 72 ? 1.409 -6.427 -0.385 1.00 93.62 72 TYR A O 1
ATOM 565 N N . LEU A 1 73 ? -0.728 -7.011 -0.803 1.00 96.25 73 LEU A N 1
ATOM 566 C CA . LEU A 1 73 ? -1.242 -6.598 0.493 1.00 96.25 73 LEU A CA 1
ATOM 567 C C . LEU A 1 73 ? -1.336 -7.828 1.390 1.00 96.25 73 LEU A C 1
ATOM 569 O O . LEU A 1 73 ? -2.004 -8.808 1.059 1.00 96.25 73 LEU A O 1
ATOM 573 N N . HIS A 1 74 ? -0.687 -7.777 2.545 1.00 97.50 74 HIS A N 1
ATOM 574 C CA . HIS A 1 74 ? -0.718 -8.833 3.546 1.00 97.50 74 HIS A CA 1
ATOM 575 C C . HIS A 1 74 ? -1.451 -8.378 4.800 1.00 97.50 74 HIS A C 1
ATOM 577 O O . HIS A 1 74 ? -1.271 -7.255 5.273 1.00 97.50 74 HIS A O 1
ATOM 583 N N . LYS A 1 75 ? -2.247 -9.292 5.357 1.00 97.50 75 LYS A N 1
ATOM 584 C CA . LYS A 1 75 ? -2.852 -9.147 6.681 1.00 97.50 75 LYS A CA 1
ATOM 585 C C . LYS A 1 75 ? -1.759 -9.194 7.757 1.00 97.50 75 LYS A C 1
ATOM 587 O O . LYS A 1 75 ? -0.714 -9.804 7.520 1.00 97.50 75 LYS A O 1
ATOM 592 N N . PRO A 1 76 ? -2.028 -8.697 8.978 1.00 96.56 76 PRO A N 1
ATOM 593 C CA . PRO A 1 76 ? -1.113 -8.843 10.111 1.00 96.56 76 PRO A CA 1
ATOM 594 C C . PRO A 1 76 ? -0.741 -10.304 10.405 1.00 96.56 76 PRO A C 1
ATOM 596 O O . PRO A 1 76 ? 0.353 -10.586 10.878 1.00 96.56 76 PRO A O 1
ATOM 599 N N . SER A 1 77 ? -1.625 -11.252 10.071 1.00 96.06 77 SER A N 1
ATOM 600 C CA . SER A 1 77 ? -1.365 -12.693 10.189 1.00 96.06 77 SER A CA 1
ATOM 601 C C . SER A 1 77 ? -0.363 -13.247 9.165 1.00 96.06 77 SER A C 1
ATOM 603 O O . SER A 1 77 ? -0.078 -14.439 9.178 1.00 96.06 77 SER A O 1
ATOM 605 N N . GLY A 1 78 ? 0.123 -12.430 8.226 1.00 93.81 78 GLY A N 1
ATOM 606 C CA . GLY A 1 78 ? 1.021 -12.831 7.140 1.00 93.81 78 GLY A CA 1
ATOM 607 C C . GLY A 1 78 ? 0.312 -13.383 5.900 1.00 93.81 78 GLY A C 1
ATOM 608 O O . GLY A 1 78 ? 0.905 -13.424 4.820 1.00 93.81 78 GLY A O 1
ATOM 609 N N . THR A 1 79 ? -0.968 -13.751 6.004 1.00 95.88 79 THR A N 1
ATOM 610 C CA . THR A 1 79 ? -1.761 -14.197 4.844 1.00 95.88 79 THR A CA 1
ATOM 611 C C . THR A 1 79 ? -1.965 -13.066 3.835 1.00 95.88 79 THR A C 1
ATOM 613 O O . THR A 1 79 ? -2.104 -11.900 4.211 1.00 95.88 79 THR A O 1
ATOM 616 N N . ARG A 1 80 ? -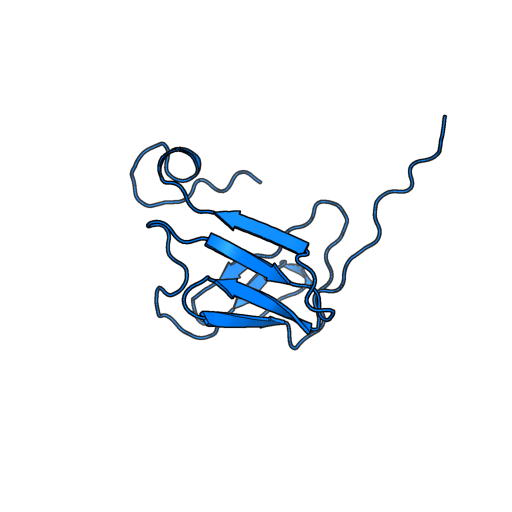1.978 -13.397 2.540 1.00 95.94 80 ARG A N 1
ATOM 617 C CA . ARG A 1 80 ? -2.222 -12.410 1.482 1.00 95.94 80 ARG A CA 1
ATOM 618 C C . ARG A 1 80 ? -3.700 -12.012 1.477 1.00 95.94 80 ARG A C 1
ATOM 620 O O . ARG A 1 80 ? -4.570 -12.879 1.456 1.00 95.94 80 ARG A O 1
ATOM 627 N N . ALA A 1 81 ? -3.958 -10.712 1.522 1.00 94.25 81 ALA A N 1
ATOM 628 C CA . ALA A 1 81 ? -5.283 -10.121 1.382 1.00 94.25 81 ALA A CA 1
ATOM 629 C C . ALA A 1 81 ? -5.588 -9.786 -0.079 1.00 94.25 81 ALA A C 1
ATOM 631 O O . ALA A 1 81 ? -6.696 -10.054 -0.524 1.00 94.25 81 ALA A O 1
ATOM 632 N N . ASP A 1 82 ? -4.606 -9.241 -0.804 1.00 93.38 82 ASP A N 1
ATOM 633 C CA . ASP A 1 82 ? -4.785 -8.787 -2.184 1.00 93.38 82 ASP A CA 1
ATOM 634 C C . ASP A 1 82 ? -3.455 -8.769 -2.964 1.00 93.38 82 ASP A C 1
ATOM 636 O O . ASP A 1 82 ? -2.370 -8.886 -2.378 1.00 93.38 82 ASP A O 1
ATOM 640 N N . VAL A 1 83 ? -3.538 -8.640 -4.287 1.00 92.06 83 VAL A N 1
ATOM 641 C CA . VAL A 1 83 ? -2.410 -8.480 -5.207 1.00 92.06 83 VAL A CA 1
ATOM 642 C C . VAL A 1 83 ? -2.777 -7.510 -6.324 1.00 92.06 83 VAL A C 1
ATOM 644 O O . VAL A 1 83 ? -3.832 -7.623 -6.938 1.00 92.06 83 VAL A O 1
ATOM 647 N N . HIS A 1 84 ? -1.867 -6.591 -6.630 1.00 86.88 84 HIS A N 1
ATOM 648 C CA . HIS A 1 84 ? -2.008 -5.695 -7.766 1.00 86.88 84 HIS A CA 1
ATOM 649 C C . HIS A 1 84 ? -0.729 -5.706 -8.593 1.00 86.88 84 HIS A C 1
ATOM 651 O O . HIS A 1 84 ? 0.354 -5.428 -8.076 1.00 86.88 84 HIS A O 1
ATOM 657 N N . SER A 1 85 ? -0.866 -6.025 -9.877 1.00 84.44 85 SER A N 1
ATOM 658 C CA . SER A 1 85 ? 0.226 -6.013 -10.846 1.00 84.44 85 SER A CA 1
ATOM 659 C C . SER A 1 85 ? 0.007 -4.891 -11.840 1.00 84.44 85 SER A C 1
ATOM 661 O O . SER A 1 85 ? -1.057 -4.789 -12.457 1.00 84.44 85 SER A O 1
ATOM 663 N N . TYR A 1 86 ? 1.038 -4.082 -12.040 1.00 74.38 86 TYR A N 1
ATOM 664 C CA . TYR A 1 86 ? 1.053 -3.167 -13.154 1.00 74.38 86 TYR A CA 1
ATOM 665 C C . TYR A 1 86 ? 1.310 -3.931 -14.456 1.00 74.38 86 TYR A C 1
ATOM 667 O O . TYR A 1 86 ? 2.301 -4.653 -14.575 1.00 74.38 86 TYR A O 1
ATOM 675 N N . THR A 1 87 ? 0.448 -3.741 -15.455 1.00 69.69 87 THR A N 1
ATOM 676 C CA . THR A 1 87 ? 0.822 -4.001 -16.846 1.00 69.69 87 THR A CA 1
ATOM 677 C C . THR A 1 87 ? 0.435 -2.810 -17.711 1.00 69.69 87 THR A C 1
ATOM 679 O O . THR A 1 87 ? -0.674 -2.288 -17.582 1.00 69.69 87 THR A O 1
ATOM 682 N N . GLU A 1 88 ? 1.329 -2.408 -18.615 1.00 65.31 88 GLU A N 1
ATOM 683 C CA . GLU A 1 88 ? 1.098 -1.303 -19.559 1.00 65.31 88 GLU A CA 1
ATOM 684 C C . GLU A 1 88 ? -0.221 -1.508 -20.318 1.00 65.31 88 GLU A C 1
ATOM 686 O O . GLU A 1 88 ? -1.095 -0.649 -20.341 1.00 65.31 88 GLU A O 1
ATOM 691 N N . LYS A 1 89 ? -0.444 -2.725 -20.825 1.00 67.81 89 LYS A N 1
ATOM 692 C CA . LYS A 1 89 ? -1.633 -3.086 -21.606 1.00 67.81 89 LYS A CA 1
ATOM 693 C C . LYS A 1 89 ? -2.961 -2.900 -20.858 1.00 67.81 89 LYS A C 1
ATOM 695 O O . LYS A 1 89 ? -3.985 -2.685 -21.510 1.00 67.81 89 LYS A O 1
ATOM 700 N N . THR A 1 90 ? -2.975 -3.049 -19.532 1.00 67.50 90 THR A N 1
ATOM 701 C CA . THR A 1 90 ? -4.199 -2.914 -18.723 1.00 67.50 90 THR A CA 1
ATOM 702 C C . THR A 1 90 ? -4.359 -1.534 -18.107 1.00 67.50 90 THR A C 1
ATOM 704 O O . THR A 1 90 ? -5.493 -1.092 -17.959 1.00 67.50 90 THR A O 1
ATOM 707 N N . ASN A 1 91 ? -3.258 -0.867 -17.756 1.00 67.38 91 ASN A N 1
ATOM 708 C CA . ASN A 1 91 ? -3.285 0.310 -16.885 1.00 67.38 91 ASN A CA 1
ATOM 709 C C . ASN A 1 91 ? -2.848 1.611 -17.580 1.00 67.38 91 ASN A C 1
ATOM 711 O O . ASN A 1 91 ? -3.172 2.683 -17.077 1.00 67.38 91 ASN A O 1
ATOM 715 N N . ASP A 1 92 ? -2.167 1.523 -18.725 1.00 64.81 92 ASP A N 1
ATOM 716 C CA . ASP A 1 92 ? -1.750 2.643 -19.583 1.00 64.81 92 ASP A CA 1
ATOM 717 C C . ASP A 1 92 ? -2.034 2.277 -21.049 1.00 64.81 92 ASP A C 1
ATOM 719 O O . ASP A 1 92 ? -1.150 2.087 -21.884 1.00 64.81 92 ASP A O 1
ATOM 723 N N . ARG A 1 93 ? -3.320 2.059 -21.349 1.00 60.06 93 ARG A N 1
ATOM 724 C CA . ARG A 1 93 ? -3.754 1.562 -22.664 1.00 60.06 93 ARG A CA 1
ATOM 725 C 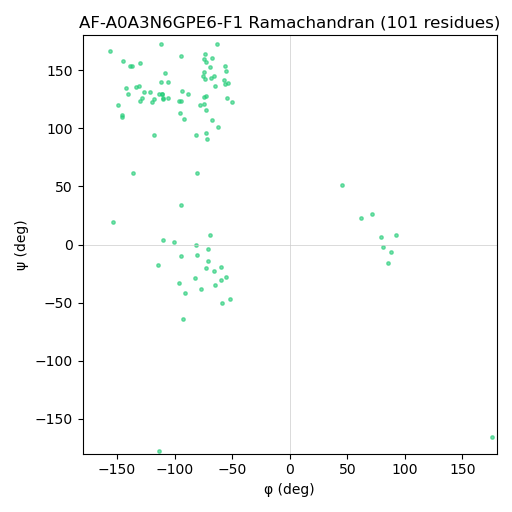C . ARG A 1 93 ? -3.482 2.565 -23.790 1.00 60.06 93 ARG A C 1
ATOM 727 O O . ARG A 1 93 ? -3.437 2.165 -24.952 1.00 60.06 93 ARG A O 1
ATOM 734 N N . ASP A 1 94 ? -3.359 3.842 -23.446 1.00 63.47 94 ASP A N 1
ATOM 735 C CA . ASP A 1 94 ? -3.057 4.969 -24.324 1.00 63.47 94 ASP A CA 1
ATOM 736 C C . ASP A 1 94 ? -1.561 5.327 -24.378 1.00 63.47 94 ASP A C 1
ATOM 738 O O . ASP A 1 94 ? -1.160 6.075 -25.270 1.00 63.47 94 ASP A O 1
ATOM 742 N N . GLY A 1 95 ? -0.726 4.747 -23.511 1.00 59.03 95 GLY A N 1
ATOM 743 C CA . GLY A 1 95 ? 0.736 4.815 -23.584 1.00 59.03 95 GLY A CA 1
ATOM 744 C C . GLY A 1 95 ? 1.318 6.186 -23.240 1.00 59.03 95 GLY A C 1
ATOM 745 O O . GLY A 1 95 ? 2.377 6.546 -23.758 1.00 59.03 95 GLY A O 1
ATOM 746 N N . ASN A 1 96 ? 0.622 6.985 -22.431 1.00 60.41 96 ASN A N 1
ATOM 747 C CA . ASN A 1 96 ? 1.039 8.349 -22.090 1.00 60.41 96 ASN A CA 1
ATOM 748 C C . ASN A 1 96 ? 1.716 8.453 -20.712 1.00 60.41 96 ASN A C 1
ATOM 750 O O . ASN A 1 96 ? 2.080 9.555 -20.293 1.00 60.41 96 ASN A O 1
ATOM 754 N N . GLY A 1 97 ? 1.896 7.328 -20.013 1.00 51.53 97 GLY A N 1
ATOM 755 C CA . GLY A 1 97 ? 2.519 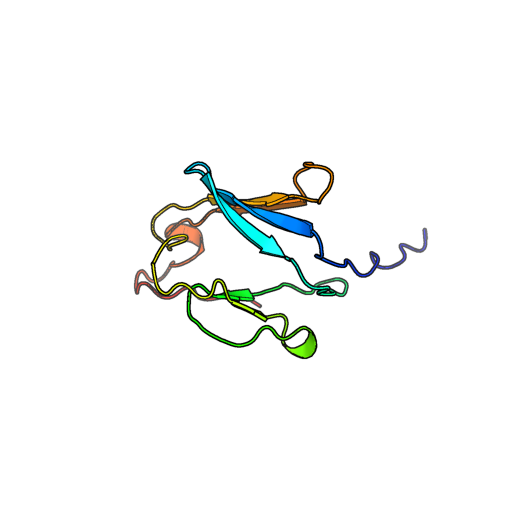7.269 -18.695 1.00 51.53 97 GLY A CA 1
ATOM 756 C C . GLY A 1 97 ? 1.600 7.680 -17.539 1.00 51.53 97 GLY A C 1
ATOM 757 O O . GLY A 1 97 ? 2.065 7.757 -16.396 1.00 51.53 97 GLY A O 1
ATOM 758 N N . TYR A 1 98 ? 0.310 7.928 -17.794 1.00 51.97 98 TYR A N 1
ATOM 759 C CA . TYR A 1 98 ? -0.699 8.223 -16.779 1.00 51.97 98 TYR A CA 1
ATOM 760 C C . TYR A 1 98 ? -1.687 7.064 -16.631 1.00 51.97 98 TYR A C 1
ATOM 762 O O . TYR A 1 98 ? -2.353 6.651 -17.571 1.00 51.97 98 TYR A O 1
ATOM 770 N N . ILE A 1 99 ? -1.845 6.574 -15.398 1.00 56.62 99 ILE A N 1
ATOM 771 C CA . ILE A 1 99 ? -2.855 5.557 -15.098 1.00 56.62 99 ILE A CA 1
ATOM 772 C C . ILE A 1 99 ? -4.258 6.174 -15.131 1.00 56.62 99 ILE A C 1
ATOM 774 O O . ILE A 1 99 ? -4.608 7.011 -14.294 1.00 56.62 99 ILE A O 1
ATOM 778 N N . ASN A 1 100 ? -5.087 5.723 -16.071 1.00 45.78 100 ASN A N 1
ATOM 779 C CA . ASN A 1 100 ? -6.527 5.949 -16.022 1.00 45.78 100 ASN A CA 1
ATOM 780 C C . ASN A 1 100 ? -7.099 5.065 -14.904 1.00 45.78 100 ASN A C 1
ATOM 782 O O . ASN A 1 100 ? -7.402 3.890 -15.098 1.00 45.78 100 ASN A O 1
ATOM 786 N N . TYR A 1 101 ? -7.179 5.615 -13.691 1.00 41.53 101 TYR A N 1
ATOM 787 C CA . TYR A 1 101 ? -7.788 4.930 -12.552 1.00 41.53 101 TYR A CA 1
ATOM 788 C C . TYR A 1 101 ? -9.295 4.805 -12.818 1.00 41.53 101 TYR A C 1
ATOM 790 O O . TYR A 1 101 ? -10.017 5.803 -12.774 1.00 41.53 101 TYR A O 1
ATOM 798 N N . HIS A 1 102 ? -9.774 3.597 -13.119 1.00 32.59 102 HIS A N 1
ATOM 799 C CA . HIS A 1 102 ? -11.205 3.312 -13.096 1.00 32.59 102 HIS A CA 1
ATOM 800 C C . HIS A 1 102 ? -11.644 3.221 -11.632 1.00 32.59 102 HIS A C 1
ATOM 802 O O . HIS A 1 102 ? -11.055 2.474 -10.850 1.00 32.59 102 HIS A O 1
ATOM 808 N N . GLY A 1 103 ? -12.591 4.092 -11.272 1.00 36.50 103 GLY A N 1
ATOM 809 C CA . GLY A 1 103 ? -13.197 4.163 -9.944 1.00 36.50 103 GLY A CA 1
ATOM 810 C C . GLY A 1 103 ? -14.140 3.014 -9.640 1.00 36.50 103 GLY A C 1
ATOM 811 O O . GLY A 1 103 ? -14.484 2.252 -10.572 1.00 36.50 103 GLY A O 1
#

Solvent-accessible surface area (backbone atoms only — not comparable to full-atom values): 6433 Å² total; per-residue (Å²): 133,83,84,75,71,76,68,74,68,44,67,42,48,54,21,34,41,32,40,90,89,67,54,74,49,68,35,84,56,83,36,70,37,53,72,92,59,75,72,44,80,38,46,42,71,74,75,66,33,58,97,71,34,33,39,48,69,63,42,78,61,82,81,85,45,87,71,68,40,49,41,34,36,23,40,70,86,66,51,77,74,47,76,50,69,46,42,51,81,79,42,26,75,84,68,79,86,58,71,73,78,81,130

Mean predicted aligned error: 7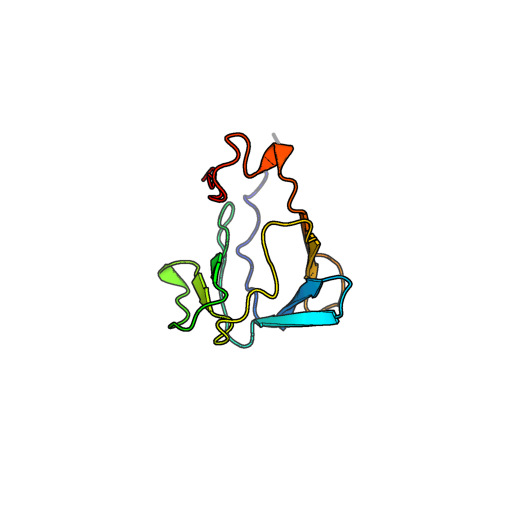.42 Å

Radius of gyration: 15.09 Å; Cα contacts (8 Å, |Δi|>4): 168; chains: 1; bounding box: 45×31×36 Å

Foldseek 3Di:
DPPPDQDAKDWQQQKWKAWPVGDIDGRPDTAIDDRPDAAAEAADDDDDDNVVRYDYPNHNDCPPAQPWTKMFIADNVRHTPDIDTHDCVPQVVVVPRDGPDDD

Nearest PDB structures (foldseek):
  3jt0-assembly1_A  TM=7.329E-01  e=2.582E-02  Homo sapiens
  2lll-assembly1_A  TM=6.091E-01  e=1.458E-01  Homo sapiens
  5vve-assembly1_A  TM=6.233E-01  e=2.411E+00  Naegleria fowleri
  1xq9-assembly1_A  TM=6.524E-01  e=3.249E+00  Plasmodium falciparum
  7zmh-assembly1_2  TM=5.804E-01  e=2.717E+00  Thermochaetoides thermophila DSM 1495

Sequence (103 aa):
MQDIAPPPTVNLKGYVVKDAAGNTFTFTASHSLQPGDYVKLRGARGTDSDAKNVVYRQNCNFIWNNDKDTIYLHKPSGTRADVHSYTEKTNDRDGNGYINYHG

Secondary structure (DSSP, 8-state):
----PPPPPEE-TT-EEEETT--EEE--S--EE-TT---EEESS----BGGGTEEE-S--S-SS-TTT-EEEEE-TTS-EEEEEE--HHHH-TT-SS------